Protein AF-A0A9D1CXG8-F1 (afdb_monomer_lite)

Organism: NCBI:txid2840909

Sequence (138 aa):
HRAQEETANWLRKNARDMSFTGLCDDLRHTTALFPYEFSGPDGKYYATWENGLKIIAEGQSILIPESDLSDLWDHIRVQGIVETGEDNTPKAVFYRMLNQLGYLSPVRILSQDGIHAKDGYQSNEGYGRAFELRGEMA

Structure (mmCIF, N/CA/C/O backbone):
data_AF-A0A9D1CXG8-F1
#
_entry.id   AF-A0A9D1CXG8-F1
#
loop_
_atom_site.group_PDB
_atom_site.id
_atom_site.type_symbol
_atom_site.label_atom_id
_atom_site.label_alt_id
_atom_site.label_comp_id
_atom_site.label_asym_id
_atom_site.label_entity_id
_atom_site.label_seq_id
_atom_site.pdbx_PDB_ins_code
_atom_site.Cartn_x
_atom_site.Cartn_y
_atom_site.Cartn_z
_atom_site.occupancy
_atom_site.B_iso_or_equiv
_atom_site.auth_seq_id
_atom_site.auth_comp_id
_atom_site.auth_asym_id
_atom_site.auth_atom_id
_atom_site.pdbx_PDB_model_num
ATOM 1 N N . HIS A 1 1 ? -7.488 -20.677 13.391 1.00 48.34 1 HIS A N 1
ATOM 2 C CA . HIS A 1 1 ? -6.427 -19.662 13.533 1.00 48.34 1 HIS A CA 1
ATOM 3 C C . HIS A 1 1 ? -5.207 -19.936 12.644 1.00 48.34 1 HIS A C 1
ATOM 5 O O . HIS A 1 1 ? -5.065 -19.181 11.699 1.00 48.34 1 HIS A O 1
ATOM 11 N N . ARG A 1 2 ? -4.412 -21.018 12.792 1.00 51.59 2 ARG A N 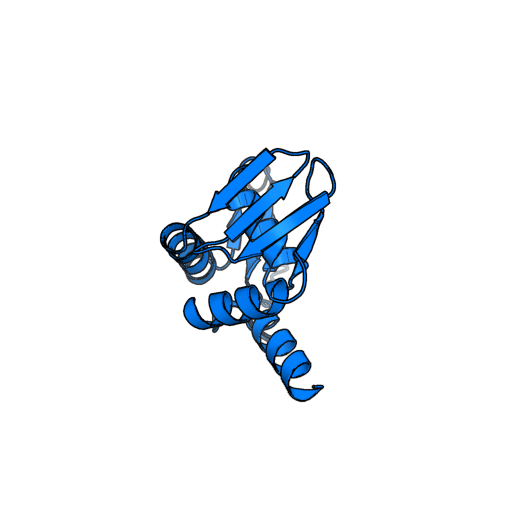1
ATOM 12 C CA . ARG A 1 2 ? -3.224 -21.261 11.918 1.00 51.59 2 ARG A CA 1
ATOM 13 C C . ARG A 1 2 ? -3.489 -21.269 10.403 1.00 51.59 2 ARG A C 1
ATOM 15 O O . ARG A 1 2 ? -2.745 -20.655 9.654 1.00 51.59 2 ARG A O 1
ATOM 22 N N . ALA A 1 3 ? -4.585 -21.886 9.960 1.00 56.53 3 ALA A N 1
ATOM 23 C CA . ALA A 1 3 ? -4.904 -21.972 8.532 1.00 56.53 3 ALA A CA 1
ATOM 24 C C . ALA A 1 3 ? -5.172 -20.602 7.866 1.00 56.53 3 ALA A C 1
ATOM 26 O O . ALA A 1 3 ? -4.927 -20.444 6.674 1.00 56.53 3 ALA A O 1
ATOM 27 N N . GLN A 1 4 ? -5.656 -19.603 8.616 1.00 57.44 4 GLN A N 1
ATOM 28 C CA . GLN A 1 4 ? -5.925 -18.260 8.079 1.00 57.44 4 GLN A CA 1
ATOM 29 C C . GLN A 1 4 ? -4.632 -17.462 7.887 1.00 57.44 4 GLN A C 1
ATOM 31 O O . GLN A 1 4 ? -4.453 -16.847 6.842 1.00 57.44 4 GLN A O 1
ATOM 36 N N . GLU A 1 5 ? -3.700 -17.542 8.840 1.00 63.38 5 GLU A N 1
ATOM 37 C CA . GLU A 1 5 ? -2.378 -16.908 8.733 1.00 63.38 5 GLU A CA 1
ATOM 38 C C . GLU A 1 5 ? -1.538 -17.532 7.612 1.00 63.38 5 GLU A C 1
ATOM 40 O O . GLU A 1 5 ? -0.876 -16.824 6.856 1.00 63.38 5 GLU A O 1
ATOM 45 N N . GLU A 1 6 ? -1.594 -18.858 7.460 1.00 61.88 6 GLU A N 1
ATOM 46 C CA . GLU A 1 6 ? -0.931 -19.567 6.360 1.00 61.88 6 GLU A CA 1
ATOM 47 C C . GLU A 1 6 ? -1.516 -19.170 4.997 1.00 61.88 6 GLU A C 1
ATOM 49 O O . GLU A 1 6 ? -0.759 -18.944 4.052 1.00 61.88 6 GLU A O 1
ATOM 54 N N . THR A 1 7 ? -2.841 -18.997 4.911 1.00 62.00 7 THR A N 1
ATOM 55 C CA . THR A 1 7 ? -3.520 -18.536 3.689 1.00 62.00 7 THR A CA 1
ATOM 56 C C . THR A 1 7 ? -3.152 -17.088 3.358 1.00 62.00 7 THR A C 1
ATOM 58 O O . THR A 1 7 ? -2.776 -16.806 2.223 1.00 62.00 7 THR A O 1
ATOM 61 N N . ALA A 1 8 ? -3.174 -16.179 4.338 1.00 66.69 8 ALA A N 1
ATOM 62 C CA . ALA A 1 8 ? -2.792 -14.779 4.143 1.00 66.69 8 ALA A CA 1
ATOM 63 C C . ALA A 1 8 ? -1.324 -14.647 3.704 1.00 66.69 8 ALA A C 1
ATOM 65 O O . ALA A 1 8 ? -1.008 -13.953 2.738 1.00 66.69 8 ALA A O 1
ATOM 66 N N . ASN A 1 9 ? -0.418 -15.388 4.347 1.00 72.31 9 ASN A N 1
ATOM 67 C CA . ASN A 1 9 ? 0.995 -15.408 3.973 1.00 72.31 9 ASN A CA 1
ATOM 68 C C . ASN A 1 9 ? 1.229 -16.004 2.580 1.00 72.31 9 ASN A C 1
ATOM 70 O O . ASN A 1 9 ? 2.118 -15.548 1.860 1.00 72.31 9 ASN A O 1
ATOM 74 N N . TRP A 1 10 ? 0.452 -17.014 2.186 1.00 70.06 10 TRP A N 1
ATOM 75 C CA . TRP A 1 10 ? 0.510 -17.557 0.832 1.00 70.06 10 TRP A CA 1
ATOM 76 C C . TRP A 1 10 ? 0.001 -16.546 -0.201 1.00 70.06 10 TRP A C 1
ATOM 78 O O . TRP A 1 10 ? 0.663 -16.350 -1.218 1.00 70.06 10 TRP A O 1
ATOM 88 N N . LEU A 1 11 ? -1.105 -15.849 0.075 1.00 71.12 11 LEU A N 1
ATOM 89 C CA . LEU A 1 11 ? -1.646 -14.800 -0.798 1.00 71.12 11 LEU A CA 1
ATOM 90 C C . LEU A 1 11 ? -0.644 -13.663 -1.007 1.00 71.12 11 LEU A C 1
ATOM 92 O O . LEU A 1 11 ? -0.392 -13.263 -2.139 1.00 71.12 11 LEU A O 1
ATOM 96 N N . ARG A 1 12 ? 0.003 -13.208 0.068 1.00 75.56 12 ARG A N 1
ATOM 97 C CA . ARG A 1 12 ? 1.051 -12.176 0.018 1.00 75.56 12 ARG A CA 1
ATOM 98 C C . ARG A 1 12 ? 2.237 -12.597 -0.844 1.00 75.56 12 ARG A C 1
ATOM 100 O O . ARG A 1 12 ? 2.737 -11.819 -1.650 1.00 75.56 12 ARG A O 1
ATOM 107 N N . LYS A 1 13 ? 2.642 -13.865 -0.749 1.00 74.44 13 LYS A N 1
ATOM 108 C CA . LYS A 1 13 ? 3.718 -14.428 -1.577 1.00 74.44 13 LYS A CA 1
ATOM 109 C C . LYS A 1 13 ? 3.333 -14.612 -3.047 1.00 74.44 13 LYS A C 1
ATOM 111 O O . LYS A 1 13 ? 4.238 -14.631 -3.872 1.00 74.44 13 LYS A O 1
ATOM 116 N N . ASN A 1 14 ? 2.045 -14.732 -3.373 1.00 75.50 14 ASN A N 1
ATOM 117 C CA . ASN A 1 14 ? 1.518 -14.899 -4.736 1.00 75.50 14 ASN A CA 1
ATOM 118 C C . ASN A 1 14 ? 0.675 -13.681 -5.160 1.00 75.50 14 ASN A C 1
ATOM 120 O O . ASN A 1 14 ? -0.356 -13.813 -5.820 1.00 75.50 14 ASN A O 1
ATOM 124 N N . ALA A 1 15 ? 1.116 -12.488 -4.757 1.00 76.25 15 ALA A N 1
ATOM 125 C CA . ALA A 1 15 ? 0.432 -11.212 -4.933 1.00 76.25 15 ALA A CA 1
ATOM 126 C C . ALA A 1 15 ? -0.085 -10.983 -6.367 1.00 76.25 15 ALA A C 1
ATOM 128 O O . ALA A 1 15 ? -1.195 -10.490 -6.550 1.00 76.25 15 ALA A O 1
ATOM 129 N N . ARG A 1 16 ? 0.674 -11.395 -7.391 1.00 72.69 16 ARG A N 1
ATOM 130 C CA . ARG A 1 16 ? 0.291 -11.234 -8.806 1.00 72.69 16 ARG A CA 1
ATOM 131 C C . ARG A 1 16 ? -1.021 -11.939 -9.189 1.00 72.69 16 ARG A C 1
ATOM 133 O O . ARG A 1 16 ? -1.777 -11.423 -10.021 1.00 72.69 16 ARG A O 1
ATOM 140 N N . ASP A 1 17 ? -1.318 -13.078 -8.571 1.00 77.00 17 ASP A N 1
ATOM 141 C CA . ASP A 1 17 ? -2.519 -13.875 -8.855 1.00 77.00 17 ASP A CA 1
ATOM 142 C C . ASP A 1 17 ? -3.725 -13.460 -7.995 1.00 77.00 17 ASP A C 1
ATOM 144 O O . ASP A 1 17 ? -4.837 -13.954 -8.184 1.00 77.00 17 ASP A O 1
ATOM 148 N N . MET A 1 18 ? -3.533 -12.516 -7.071 1.00 84.31 18 MET A N 1
ATOM 149 C CA . MET A 1 18 ? -4.576 -12.059 -6.163 1.00 84.31 18 MET A CA 1
ATOM 150 C C . MET A 1 18 ? -5.470 -10.991 -6.813 1.00 84.31 18 MET A C 1
ATOM 152 O O . MET A 1 18 ? -5.001 -10.007 -7.390 1.00 84.31 18 MET A O 1
ATOM 156 N N . SER A 1 19 ? -6.789 -11.171 -6.702 1.00 89.06 19 SER A N 1
ATOM 157 C CA . SER A 1 19 ? -7.770 -10.176 -7.147 1.00 89.06 19 SER A CA 1
ATOM 158 C C . SER A 1 19 ? -7.785 -8.954 -6.228 1.00 89.06 19 SER A C 1
ATOM 160 O O . SER A 1 19 ? -7.399 -9.035 -5.061 1.00 89.06 19 SER A O 1
ATOM 162 N N . PHE A 1 20 ? -8.286 -7.825 -6.733 1.00 90.44 20 PHE A N 1
ATOM 163 C CA . PHE A 1 20 ? -8.486 -6.635 -5.905 1.00 90.44 20 PHE A CA 1
ATOM 164 C C . PHE A 1 20 ? -9.413 -6.912 -4.711 1.00 90.44 20 PHE A C 1
ATOM 166 O O . PHE A 1 20 ? -9.102 -6.536 -3.588 1.00 90.44 20 PHE A O 1
ATOM 173 N N . THR A 1 21 ? -10.492 -7.677 -4.915 1.00 91.25 21 THR A N 1
ATOM 174 C CA . THR A 1 21 ? -11.378 -8.113 -3.822 1.00 91.25 21 THR A CA 1
ATOM 175 C C . THR A 1 21 ? -10.616 -8.875 -2.736 1.00 91.25 21 THR A C 1
ATOM 177 O O . THR A 1 21 ? -10.800 -8.593 -1.556 1.00 91.25 21 THR A O 1
ATOM 180 N N . GLY A 1 22 ? -9.717 -9.788 -3.125 1.00 90.25 22 GLY A N 1
ATOM 181 C CA . GLY A 1 22 ? -8.880 -10.528 -2.179 1.00 90.25 22 GLY A CA 1
ATOM 182 C C . GLY A 1 22 ? -7.930 -9.626 -1.389 1.00 90.25 22 GLY A C 1
ATOM 183 O O . GLY A 1 22 ? -7.761 -9.827 -0.188 1.00 90.25 22 GLY A O 1
ATOM 184 N N . LEU A 1 23 ? -7.366 -8.595 -2.031 1.00 91.12 23 LEU A N 1
ATOM 185 C CA . LEU A 1 23 ? -6.575 -7.575 -1.341 1.00 91.12 23 LEU A CA 1
ATOM 186 C C . LEU A 1 23 ? -7.424 -6.816 -0.314 1.00 91.12 23 LEU A C 1
ATOM 188 O O . LEU A 1 23 ? -7.015 -6.683 0.836 1.00 91.12 23 LEU A O 1
ATOM 192 N N . CYS A 1 24 ? -8.605 -6.333 -0.705 1.00 92.31 24 CYS A N 1
ATOM 193 C CA . CYS A 1 24 ? -9.490 -5.598 0.198 1.00 92.31 24 CYS A CA 1
ATOM 194 C C . CYS A 1 24 ? -9.890 -6.430 1.417 1.00 92.31 24 CYS A C 1
ATOM 196 O O . CYS A 1 24 ? -9.911 -5.905 2.528 1.00 92.31 24 CYS A O 1
ATOM 198 N N . ASP A 1 25 ? -10.188 -7.713 1.229 1.00 91.31 25 ASP A N 1
ATOM 199 C CA . ASP A 1 25 ? -10.558 -8.597 2.331 1.00 91.31 25 ASP A CA 1
ATOM 200 C C . ASP A 1 25 ? -9.393 -8.807 3.311 1.00 91.31 25 ASP A C 1
ATOM 202 O O . ASP A 1 25 ? -9.610 -8.728 4.524 1.00 91.31 25 ASP A O 1
ATOM 206 N N . ASP A 1 26 ? -8.155 -8.970 2.824 1.00 90.44 26 ASP A N 1
ATOM 207 C CA . ASP A 1 26 ? -6.974 -9.047 3.701 1.00 90.44 26 ASP A CA 1
ATOM 208 C C . ASP A 1 26 ? -6.713 -7.725 4.432 1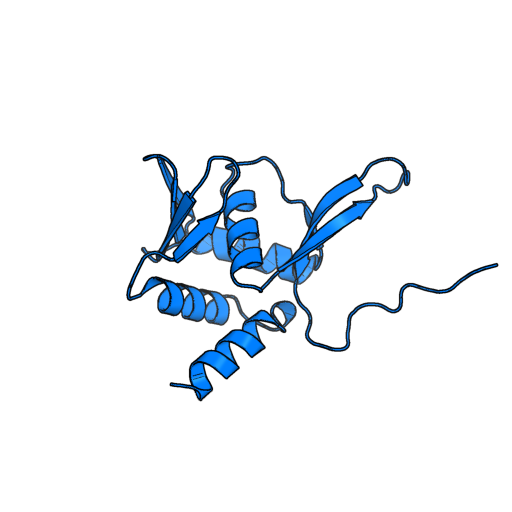.00 90.44 26 ASP A C 1
ATOM 210 O O . ASP A 1 26 ? -6.431 -7.728 5.630 1.00 90.44 26 ASP A O 1
ATOM 214 N N . LEU A 1 27 ? -6.856 -6.580 3.756 1.00 91.94 27 LEU A N 1
ATOM 215 C CA . LEU A 1 27 ? -6.668 -5.262 4.372 1.00 91.94 27 LEU A CA 1
ATOM 216 C C . LEU A 1 27 ? -7.734 -4.963 5.433 1.00 91.94 27 LEU A C 1
ATOM 218 O O . LEU A 1 27 ? -7.409 -4.475 6.520 1.00 91.94 27 LEU A O 1
ATOM 222 N N . ARG A 1 28 ? -9.001 -5.292 5.158 1.00 92.94 28 ARG A N 1
ATOM 223 C CA . ARG A 1 28 ? -10.097 -5.198 6.134 1.00 92.94 28 ARG A CA 1
ATOM 224 C C . ARG A 1 28 ? -9.821 -6.089 7.332 1.00 92.94 28 ARG A C 1
ATOM 226 O O . ARG A 1 28 ? -9.957 -5.633 8.458 1.00 92.94 28 ARG A O 1
ATOM 233 N N . HIS A 1 29 ? -9.394 -7.330 7.102 1.00 90.69 29 HIS A N 1
ATOM 234 C CA . HIS A 1 29 ? -9.068 -8.259 8.179 1.00 90.69 29 HIS A CA 1
ATOM 235 C C . HIS A 1 29 ? -7.879 -7.775 9.019 1.00 90.69 29 HIS A C 1
ATOM 237 O O . HIS A 1 29 ? -7.956 -7.758 10.246 1.00 90.69 29 HIS A O 1
ATOM 243 N N . THR A 1 30 ? -6.811 -7.320 8.360 1.00 89.31 30 THR A N 1
ATOM 244 C CA . THR A 1 30 ? -5.579 -6.837 8.998 1.00 89.31 30 THR A CA 1
ATOM 245 C C . THR A 1 30 ? -5.833 -5.604 9.864 1.00 89.31 30 THR A C 1
ATOM 247 O O . THR A 1 30 ? -5.226 -5.466 10.922 1.00 89.31 30 THR A O 1
ATOM 250 N N . THR A 1 31 ? -6.752 -4.730 9.448 1.00 90.62 31 THR A N 1
ATOM 251 C CA . THR A 1 31 ? -7.070 -3.480 10.159 1.00 90.62 31 THR A CA 1
ATOM 252 C C . THR A 1 31 ? -8.310 -3.568 11.060 1.00 90.62 31 THR A C 1
ATOM 254 O O . THR A 1 31 ? -8.677 -2.580 11.692 1.00 90.62 31 THR A O 1
ATOM 257 N N . ALA A 1 32 ? -8.962 -4.737 11.151 1.00 89.06 32 ALA A N 1
ATOM 258 C CA . ALA A 1 32 ? -10.255 -4.892 11.827 1.00 89.06 32 ALA A CA 1
ATOM 259 C C . ALA A 1 32 ? -10.202 -4.646 13.341 1.00 89.06 32 ALA A C 1
ATOM 261 O O . ALA A 1 32 ? -11.163 -4.143 13.919 1.00 89.06 32 ALA A O 1
ATOM 262 N N . LEU A 1 33 ? -9.109 -5.057 13.993 1.00 87.00 33 LEU A N 1
ATOM 263 C CA . LEU A 1 33 ? -8.963 -4.962 15.450 1.00 87.00 33 LEU A CA 1
ATOM 264 C C . LEU A 1 33 ? -8.169 -3.726 15.870 1.00 87.00 33 LEU A C 1
ATOM 266 O O . LEU A 1 33 ? -8.516 -3.077 16.853 1.00 87.00 33 LEU A O 1
ATOM 270 N N . PHE A 1 34 ? -7.112 -3.408 15.125 1.00 90.38 34 PHE A N 1
ATOM 271 C CA . PHE A 1 34 ? -6.235 -2.274 15.378 1.00 90.38 34 PHE A CA 1
ATOM 272 C C . PHE A 1 34 ? -5.756 -1.686 14.051 1.00 90.38 34 PHE A C 1
ATOM 274 O O . PHE A 1 34 ? -5.634 -2.430 13.074 1.00 90.38 34 PHE A O 1
ATOM 281 N N . PRO A 1 35 ? -5.436 -0.380 14.009 1.00 93.50 35 PRO A N 1
ATOM 282 C CA . PRO A 1 35 ? -4.730 0.193 12.876 1.00 93.50 35 PRO A CA 1
ATOM 283 C C . PRO A 1 35 ? -3.446 -0.586 12.584 1.00 93.50 35 PRO A C 1
ATOM 285 O O . PRO A 1 35 ? -2.690 -0.913 13.502 1.00 93.50 35 PRO A O 1
ATOM 288 N N . TYR A 1 36 ? -3.187 -0.860 11.310 1.00 95.12 36 TYR A N 1
ATOM 289 C CA . TYR A 1 36 ? -1.934 -1.472 10.893 1.00 95.12 36 TYR A CA 1
ATOM 290 C C . TYR A 1 36 ? -0.816 -0.428 10.955 1.00 95.12 36 TYR A C 1
ATOM 292 O O . TYR A 1 36 ? -0.856 0.568 10.232 1.00 95.12 36 TYR A O 1
ATOM 300 N N . GLU A 1 37 ? 0.155 -0.642 11.841 1.00 95.56 37 GLU A N 1
ATOM 301 C CA . GLU A 1 37 ? 1.336 0.212 11.980 1.00 95.56 37 GLU A CA 1
ATOM 302 C C . GLU A 1 37 ? 2.404 -0.188 10.953 1.00 95.56 37 GLU A C 1
ATOM 304 O O . GLU A 1 37 ? 2.759 -1.362 10.844 1.00 95.56 37 GLU A O 1
ATOM 309 N N . PHE A 1 38 ? 2.947 0.792 10.233 1.00 94.62 38 PHE A N 1
ATOM 310 C CA . PHE A 1 38 ? 4.060 0.601 9.305 1.00 94.62 38 PHE A CA 1
ATOM 311 C C . PHE A 1 38 ? 4.975 1.832 9.273 1.00 94.62 38 PHE A C 1
ATOM 313 O O . PHE A 1 38 ? 4.582 2.934 9.658 1.00 94.62 38 PHE A O 1
ATOM 320 N N . SER A 1 39 ? 6.217 1.654 8.826 1.00 92.69 39 SER A N 1
ATOM 321 C CA . SER A 1 39 ? 7.206 2.744 8.770 1.00 92.69 39 SER A CA 1
ATOM 322 C C . SER A 1 39 ? 7.134 3.533 7.458 1.00 92.69 39 SER A C 1
ATOM 324 O O . SER A 1 39 ? 7.107 2.935 6.380 1.00 92.69 39 SER A O 1
ATOM 326 N N . GLY A 1 40 ? 7.178 4.861 7.541 1.00 88.00 40 GLY A N 1
ATOM 327 C CA . GLY A 1 40 ? 7.318 5.807 6.432 1.00 88.00 40 GLY A CA 1
ATOM 328 C C . GLY A 1 40 ? 8.536 6.732 6.596 1.00 88.00 40 GLY A C 1
ATOM 329 O O . GLY A 1 40 ? 9.270 6.600 7.578 1.00 88.00 40 GLY A O 1
ATOM 330 N N . PRO A 1 41 ? 8.779 7.647 5.639 1.00 85.50 41 PRO A N 1
ATOM 331 C CA . PRO A 1 41 ? 9.896 8.599 5.694 1.00 85.50 41 PRO A CA 1
ATOM 332 C C . PRO A 1 41 ? 9.858 9.486 6.945 1.00 85.50 41 PRO A C 1
ATOM 334 O O . PRO A 1 41 ? 10.880 9.675 7.598 1.00 85.50 41 PRO A O 1
ATOM 337 N N . ASP A 1 42 ? 8.660 9.936 7.321 1.00 84.19 42 ASP A N 1
ATOM 338 C CA . ASP A 1 42 ? 8.426 10.837 8.459 1.00 84.19 42 ASP A CA 1
ATOM 339 C C . ASP A 1 42 ? 8.087 10.082 9.759 1.00 84.19 42 ASP A C 1
ATOM 341 O O . ASP A 1 42 ? 7.517 10.632 10.693 1.00 84.19 42 ASP A O 1
ATOM 345 N N . GLY A 1 43 ? 8.392 8.783 9.837 1.00 89.75 43 GLY A N 1
ATOM 346 C CA . GLY A 1 43 ? 8.179 7.981 11.043 1.00 89.75 43 GLY A CA 1
ATOM 347 C C . GLY A 1 43 ? 7.042 6.970 10.925 1.00 89.75 43 GLY A C 1
ATOM 348 O O . GLY A 1 43 ? 6.989 6.197 9.971 1.00 89.75 43 GLY A O 1
ATOM 349 N N . LYS A 1 44 ? 6.181 6.883 11.944 1.00 93.94 44 LYS A N 1
ATOM 350 C CA . LYS A 1 44 ? 5.160 5.826 12.044 1.00 93.94 44 LYS A CA 1
ATOM 351 C C . LYS A 1 44 ? 3.845 6.227 11.395 1.00 93.94 44 LYS A C 1
ATOM 353 O O . LYS A 1 44 ? 3.313 7.302 11.664 1.00 93.94 44 LYS A O 1
ATOM 358 N N . TYR A 1 45 ? 3.326 5.324 10.576 1.00 94.94 45 TYR A N 1
ATOM 359 C CA . TYR A 1 45 ? 2.082 5.472 9.843 1.00 94.94 45 TYR A CA 1
ATOM 360 C C . TYR A 1 45 ? 1.090 4.428 10.356 1.00 94.94 45 TYR A C 1
ATOM 362 O O . TYR A 1 45 ? 1.478 3.311 10.700 1.00 94.94 45 TYR A O 1
ATOM 370 N N . TYR A 1 46 ? -0.191 4.783 10.389 1.00 95.44 46 TYR A N 1
ATOM 371 C CA . TYR A 1 46 ? -1.262 3.910 10.864 1.00 95.44 46 TYR A CA 1
ATOM 372 C C . TYR A 1 46 ? -2.360 3.822 9.814 1.00 95.44 46 TYR A C 1
ATOM 374 O O . TYR A 1 46 ? -2.954 4.841 9.465 1.00 95.44 46 TYR A O 1
ATOM 382 N N . ALA A 1 47 ? -2.635 2.618 9.321 1.00 95.69 47 ALA A N 1
ATOM 383 C CA . ALA A 1 47 ? -3.662 2.372 8.317 1.00 95.69 47 ALA A CA 1
ATOM 384 C C . ALA A 1 47 ? -4.915 1.723 8.913 1.00 95.69 47 ALA A C 1
ATOM 386 O O . ALA A 1 47 ? -4.836 0.765 9.681 1.00 95.69 47 ALA A O 1
ATOM 387 N N . THR A 1 48 ? -6.083 2.210 8.506 1.00 95.62 48 THR A N 1
ATOM 388 C CA . THR A 1 48 ? -7.402 1.666 8.855 1.00 95.62 48 THR A CA 1
ATOM 389 C C . THR A 1 48 ? -8.294 1.614 7.627 1.00 95.62 48 THR A C 1
ATOM 391 O O . THR A 1 48 ? -8.245 2.520 6.792 1.00 95.62 48 THR A O 1
ATOM 394 N N . TRP A 1 49 ? -9.144 0.592 7.528 1.00 94.31 49 TRP A N 1
ATOM 395 C CA . TRP A 1 49 ? -10.155 0.527 6.477 1.00 94.31 49 TRP A CA 1
ATOM 396 C C . TRP A 1 49 ? -11.415 1.329 6.847 1.00 94.31 49 TRP A C 1
ATOM 398 O O . TRP A 1 49 ? -12.091 1.014 7.822 1.00 94.31 49 TRP A O 1
ATOM 408 N N . GLU A 1 50 ? -11.758 2.339 6.046 1.00 90.94 50 GLU A N 1
ATOM 409 C CA . GLU A 1 50 ? -12.940 3.201 6.207 1.00 90.94 50 GLU A CA 1
ATOM 410 C C . GLU A 1 50 ? -13.467 3.617 4.816 1.00 90.94 50 GLU A C 1
ATOM 412 O O . GLU A 1 50 ? -13.173 4.705 4.330 1.00 90.94 50 GLU A O 1
ATOM 417 N N . ASN A 1 51 ? -14.207 2.725 4.135 1.00 87.25 51 ASN A N 1
ATOM 418 C CA . ASN A 1 51 ? -14.657 2.903 2.733 1.00 87.25 51 ASN A CA 1
ATOM 419 C C . ASN A 1 51 ? -13.511 3.240 1.755 1.00 87.25 51 ASN A C 1
ATOM 421 O O . ASN A 1 51 ? -13.648 4.049 0.837 1.00 87.25 51 ASN A O 1
ATOM 425 N N . GLY A 1 52 ? -12.359 2.624 2.001 1.00 92.44 52 GLY A N 1
ATOM 426 C CA . GLY A 1 52 ? -11.072 2.987 1.433 1.00 92.44 52 GLY A CA 1
ATOM 427 C C . GLY A 1 52 ? -9.993 2.843 2.499 1.00 92.44 52 GLY A C 1
ATOM 428 O O . GLY A 1 52 ? -10.269 2.442 3.634 1.00 92.44 52 GLY A O 1
ATOM 42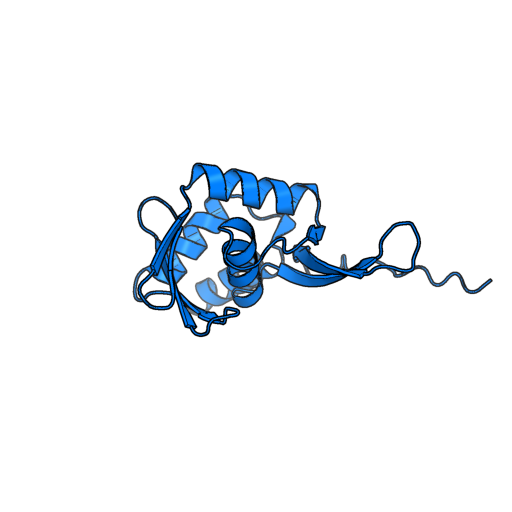9 N N . LEU A 1 53 ? -8.758 3.164 2.144 1.00 95.00 53 LEU A N 1
ATOM 430 C CA . LEU A 1 53 ? -7.634 3.092 3.062 1.00 95.00 53 LEU A CA 1
ATOM 431 C C . LEU A 1 53 ? -7.365 4.478 3.638 1.00 95.00 53 LEU A C 1
ATOM 433 O O . LEU A 1 53 ? -6.919 5.384 2.935 1.00 95.00 53 LEU A O 1
ATOM 437 N N . LYS A 1 54 ? -7.631 4.640 4.930 1.00 95.81 54 LYS A N 1
ATOM 438 C CA . LYS A 1 54 ? -7.278 5.844 5.674 1.00 95.81 54 LYS A CA 1
ATOM 439 C C . LYS A 1 54 ? -5.945 5.630 6.363 1.00 95.81 54 LYS A C 1
ATOM 441 O O . LYS A 1 54 ? -5.785 4.664 7.103 1.00 95.81 54 LYS A O 1
ATOM 446 N N . ILE A 1 55 ? -5.009 6.536 6.130 1.00 94.25 55 ILE A N 1
ATOM 447 C CA . ILE A 1 55 ? -3.651 6.478 6.659 1.00 94.25 55 ILE A CA 1
ATOM 448 C C . ILE A 1 55 ? -3.391 7.742 7.461 1.00 94.25 55 ILE A C 1
ATOM 450 O O . ILE A 1 55 ? -3.641 8.844 6.978 1.00 94.25 55 ILE A O 1
ATOM 454 N N . ILE A 1 56 ? -2.901 7.581 8.685 1.00 93.12 56 ILE A N 1
ATOM 455 C CA . ILE A 1 56 ? -2.570 8.681 9.588 1.00 93.12 56 ILE A CA 1
ATOM 456 C C . ILE A 1 56 ? -1.064 8.674 9.840 1.00 93.12 56 ILE A C 1
ATOM 458 O O . ILE A 1 56 ? -0.515 7.650 10.247 1.00 93.12 56 ILE A O 1
ATOM 462 N N . ALA A 1 57 ? -0.419 9.819 9.633 1.00 88.56 57 ALA A N 1
ATOM 463 C CA . ALA A 1 57 ? 0.995 10.054 9.916 1.00 88.56 57 ALA A CA 1
ATOM 464 C C . ALA A 1 57 ? 1.162 11.466 10.491 1.00 88.56 57 ALA A C 1
ATOM 466 O O . ALA A 1 57 ? 0.596 12.413 9.958 1.00 88.56 57 ALA A O 1
ATOM 467 N N . GLU A 1 58 ? 1.875 11.604 11.612 1.00 85.00 58 GLU A N 1
ATOM 468 C CA . GLU A 1 58 ? 2.155 12.900 12.266 1.00 85.00 58 GLU A CA 1
ATOM 469 C C . GLU A 1 58 ? 0.932 13.836 12.446 1.00 85.00 58 GLU A C 1
ATOM 471 O O . GLU A 1 58 ? 1.033 15.059 12.391 1.00 85.00 58 GLU A O 1
ATOM 476 N N . GLY A 1 59 ? -0.261 13.270 12.664 1.00 81.12 59 GLY A N 1
ATOM 477 C CA . GLY A 1 59 ? -1.510 14.033 12.811 1.00 81.12 59 GLY A CA 1
ATOM 478 C C . GLY A 1 59 ? -2.159 14.479 11.494 1.00 81.12 59 GLY A C 1
ATOM 479 O O . GLY A 1 59 ? -3.257 15.034 11.520 1.00 81.12 59 GLY A O 1
ATOM 480 N N . GLN A 1 60 ? -1.539 14.198 10.349 1.00 86.88 60 GLN A N 1
ATOM 481 C CA . GLN A 1 60 ? -2.144 14.324 9.027 1.00 86.88 60 GLN A CA 1
ATOM 482 C C . GLN A 1 60 ? -2.835 13.018 8.630 1.00 86.88 60 GLN A C 1
ATOM 484 O O . GLN A 1 60 ? -2.380 11.927 8.973 1.00 86.88 60 GLN A O 1
ATOM 489 N N . SER A 1 61 ? -3.947 13.128 7.900 1.00 90.44 61 SER A N 1
ATOM 490 C CA . SER A 1 61 ? -4.683 11.974 7.386 1.00 90.44 61 SER A CA 1
ATOM 491 C C . SER A 1 61 ? -4.788 12.016 5.870 1.00 90.44 61 SER A C 1
ATOM 493 O O . SER A 1 61 ? -5.217 13.025 5.308 1.00 90.44 61 SER A O 1
ATOM 495 N N . ILE A 1 62 ? -4.486 10.893 5.233 1.00 91.50 62 ILE A N 1
ATOM 496 C CA . ILE A 1 62 ? -4.666 10.654 3.804 1.00 91.50 62 ILE A CA 1
ATOM 497 C C . ILE A 1 62 ? -5.759 9.597 3.663 1.00 91.50 62 ILE A C 1
ATOM 499 O O . ILE A 1 62 ? -5.680 8.539 4.284 1.00 91.50 62 ILE A O 1
ATOM 503 N N . LEU A 1 63 ? -6.782 9.876 2.859 1.00 94.25 63 LEU A N 1
ATOM 504 C CA . LEU A 1 63 ? -7.785 8.886 2.474 1.00 94.25 63 LEU A CA 1
ATOM 505 C C . LEU A 1 63 ? -7.538 8.486 1.023 1.00 94.25 63 LEU A C 1
ATOM 507 O O . LEU A 1 63 ? -7.504 9.349 0.150 1.00 94.25 63 LEU A O 1
ATOM 511 N N . ILE A 1 64 ? -7.393 7.187 0.785 1.00 94.75 64 ILE A N 1
ATOM 512 C CA . ILE A 1 64 ? -7.304 6.602 -0.550 1.00 94.75 64 ILE A CA 1
ATOM 513 C C . ILE A 1 64 ? -8.614 5.848 -0.809 1.00 94.75 64 ILE A C 1
ATOM 515 O O . ILE A 1 64 ? -8.847 4.813 -0.174 1.00 94.75 64 ILE A O 1
ATOM 519 N N . PRO A 1 65 ? -9.497 6.365 -1.680 1.00 95.25 65 PRO A N 1
ATOM 520 C CA . PRO A 1 65 ? -10.741 5.695 -2.042 1.00 95.25 65 PRO A CA 1
ATOM 521 C C . PRO A 1 65 ? -10.506 4.299 -2.624 1.00 95.25 65 PRO A C 1
ATOM 523 O O . PRO A 1 65 ? -9.468 4.022 -3.220 1.00 95.25 65 PRO A O 1
ATOM 526 N N . GLU A 1 66 ? -11.504 3.424 -2.506 1.00 94.62 66 GLU A N 1
ATOM 527 C CA . GLU A 1 66 ? -11.430 2.062 -3.053 1.00 94.62 66 GLU A CA 1
ATOM 528 C C . GLU A 1 66 ? -11.207 2.036 -4.579 1.00 94.62 66 GLU A C 1
ATOM 530 O O . GLU A 1 66 ? -10.486 1.168 -5.064 1.00 94.62 66 GLU A O 1
ATOM 535 N N . SER A 1 67 ? -11.743 3.011 -5.327 1.00 94.25 67 SER A N 1
ATOM 536 C CA . SER A 1 67 ? -11.483 3.169 -6.769 1.00 94.25 67 SER A CA 1
ATOM 537 C C . SER A 1 67 ? -9.995 3.339 -7.062 1.00 94.25 67 SER A C 1
ATOM 539 O O . SER A 1 67 ? -9.429 2.621 -7.880 1.00 94.25 67 SER A O 1
ATOM 541 N N . ASP A 1 68 ? -9.350 4.237 -6.326 1.00 95.25 68 ASP A N 1
ATOM 542 C CA . ASP A 1 68 ? -7.953 4.599 -6.539 1.00 95.25 68 ASP A CA 1
ATOM 543 C C . ASP A 1 68 ? -7.045 3.443 -6.107 1.00 95.25 68 ASP A C 1
ATOM 545 O O . ASP A 1 68 ? -6.045 3.146 -6.755 1.00 95.25 68 ASP A O 1
ATOM 549 N N . LEU A 1 69 ? -7.420 2.733 -5.037 1.00 95.44 69 LEU A N 1
ATOM 550 C CA . LEU A 1 69 ? -6.756 1.493 -4.635 1.00 95.44 69 LEU A CA 1
ATOM 551 C C . LEU A 1 69 ? -6.844 0.416 -5.723 1.00 95.44 69 LEU A C 1
ATOM 553 O O . LEU A 1 69 ? -5.857 -0.286 -5.944 1.00 95.44 69 LEU A O 1
ATOM 557 N N . SER A 1 70 ? -7.994 0.290 -6.393 1.00 94.19 70 SER A N 1
ATOM 558 C CA . SER A 1 70 ? -8.178 -0.654 -7.499 1.00 94.19 70 SER A CA 1
ATOM 559 C C . SER A 1 70 ? -7.250 -0.314 -8.658 1.00 94.19 70 SER A C 1
ATOM 561 O O . SER A 1 70 ? -6.524 -1.187 -9.129 1.00 94.19 70 SER A O 1
ATOM 563 N N . ASP A 1 71 ? -7.205 0.956 -9.061 1.00 95.31 71 ASP A N 1
ATOM 564 C CA . ASP A 1 71 ? -6.351 1.420 -10.157 1.00 95.31 71 ASP A CA 1
ATOM 565 C C . ASP A 1 71 ? -4.861 1.214 -9.843 1.00 95.31 71 ASP A C 1
ATOM 567 O O . ASP A 1 71 ? -4.092 0.735 -10.682 1.00 95.31 71 ASP A O 1
ATOM 571 N N . LEU A 1 72 ? -4.443 1.526 -8.611 1.00 94.88 72 LEU A N 1
ATOM 572 C CA . LEU A 1 72 ? -3.074 1.304 -8.141 1.00 94.88 72 LEU A CA 1
ATOM 573 C C . LEU A 1 72 ? -2.710 -0.183 -8.121 1.00 94.88 72 LEU A C 1
ATOM 575 O O . LEU A 1 72 ? -1.601 -0.560 -8.512 1.00 94.88 72 LEU A O 1
ATOM 579 N N . TRP A 1 73 ? -3.630 -1.034 -7.670 1.00 94.38 73 TRP A N 1
ATOM 580 C CA . TRP A 1 73 ? -3.413 -2.473 -7.614 1.00 94.38 73 TRP A CA 1
ATOM 581 C C . TRP A 1 73 ? -3.339 -3.106 -9.004 1.00 94.38 73 TRP A C 1
ATOM 583 O O . TRP A 1 73 ? -2.421 -3.882 -9.282 1.00 94.38 73 TRP A O 1
ATOM 593 N N . ASP A 1 74 ? -4.247 -2.738 -9.904 1.00 92.19 74 ASP A N 1
ATOM 594 C CA . ASP A 1 74 ? -4.224 -3.214 -11.284 1.00 92.19 74 ASP A CA 1
ATOM 595 C C . ASP A 1 74 ? -2.960 -2.744 -12.008 1.00 92.19 74 ASP A C 1
ATOM 597 O O . ASP A 1 74 ? -2.326 -3.529 -12.718 1.00 92.19 74 ASP A O 1
ATOM 601 N N . HIS A 1 75 ? -2.514 -1.510 -11.758 1.00 92.50 75 HIS A N 1
ATOM 602 C CA . HIS A 1 75 ? -1.244 -1.020 -12.282 1.00 92.50 75 HIS A CA 1
ATOM 603 C C . HIS A 1 75 ? -0.056 -1.887 -11.832 1.00 92.50 75 HIS A C 1
ATOM 605 O O . HIS A 1 75 ? 0.742 -2.301 -12.677 1.00 92.50 75 HIS A O 1
ATOM 611 N N . ILE A 1 76 ? 0.035 -2.226 -10.538 1.00 91.62 76 ILE A N 1
ATOM 612 C CA . ILE A 1 76 ? 1.059 -3.149 -10.018 1.00 91.62 76 ILE A CA 1
ATOM 613 C C . ILE A 1 76 ? 0.9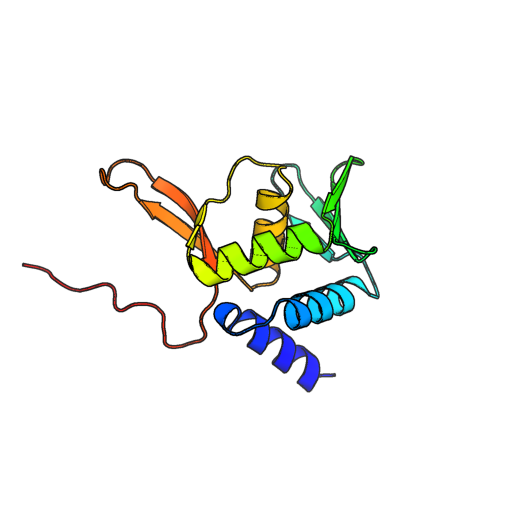99 -4.491 -10.753 1.00 91.62 76 ILE A C 1
ATOM 615 O O . ILE A 1 76 ? 2.029 -4.992 -11.201 1.00 91.62 76 ILE A O 1
ATOM 619 N N . ARG A 1 77 ? -0.192 -5.083 -10.891 1.00 88.12 77 ARG A N 1
ATOM 620 C CA . ARG A 1 77 ? -0.354 -6.424 -11.476 1.00 88.12 77 ARG A CA 1
ATOM 621 C C . ARG A 1 77 ? -0.032 -6.481 -12.965 1.00 88.12 77 ARG A C 1
ATOM 623 O O . ARG A 1 77 ? 0.482 -7.497 -13.433 1.00 88.12 77 ARG A O 1
ATOM 630 N N . VAL A 1 78 ? -0.339 -5.416 -13.705 1.00 87.31 78 VAL A N 1
ATOM 631 C CA . VAL A 1 78 ? -0.052 -5.324 -15.142 1.00 87.31 78 VAL A CA 1
ATOM 632 C C . VAL A 1 78 ? 1.437 -5.096 -15.387 1.00 87.31 78 VAL A C 1
ATOM 634 O O . VAL A 1 78 ? 2.015 -5.764 -16.242 1.00 87.31 78 VAL A O 1
ATOM 637 N N . GLN A 1 79 ? 2.064 -4.178 -14.647 1.00 88.12 79 GLN A N 1
ATOM 638 C CA . GLN A 1 79 ? 3.471 -3.832 -14.866 1.00 88.12 79 GLN A CA 1
ATOM 639 C C . GLN A 1 79 ? 4.437 -4.838 -14.229 1.00 88.12 79 GLN A C 1
ATOM 641 O O . GLN A 1 79 ? 5.538 -5.044 -14.735 1.00 88.12 79 GLN A O 1
ATOM 646 N N . GLY A 1 80 ? 4.061 -5.451 -13.105 1.00 84.56 80 GLY A N 1
ATOM 647 C CA . GLY A 1 80 ? 4.907 -6.342 -12.303 1.00 84.56 80 GLY A CA 1
ATOM 648 C C . GLY A 1 80 ? 6.019 -5.618 -11.534 1.00 84.56 80 GLY A C 1
ATOM 649 O O . GLY A 1 80 ? 6.364 -6.038 -10.432 1.00 84.56 80 GLY A O 1
ATOM 650 N N . ILE A 1 81 ? 6.546 -4.514 -12.073 1.00 86.94 81 ILE A N 1
ATOM 651 C CA . ILE A 1 81 ? 7.540 -3.629 -11.457 1.00 86.94 81 ILE A CA 1
ATOM 652 C C . ILE A 1 81 ? 7.046 -2.181 -11.559 1.00 86.94 81 ILE A C 1
ATOM 654 O O . ILE A 1 81 ? 6.663 -1.730 -12.636 1.00 86.94 81 ILE A O 1
ATOM 658 N N . VAL A 1 82 ? 7.065 -1.443 -10.448 1.00 90.75 82 VAL A N 1
ATOM 659 C CA . VAL A 1 82 ? 6.557 -0.065 -10.352 1.00 90.75 82 VAL A CA 1
ATOM 660 C C . VAL A 1 82 ? 7.544 0.853 -9.631 1.00 90.75 82 VAL A C 1
ATOM 662 O O . VAL A 1 82 ? 8.194 0.450 -8.669 1.00 90.75 82 VAL A O 1
ATOM 665 N N . GLU A 1 83 ? 7.649 2.111 -10.063 1.00 91.00 83 GLU A N 1
ATOM 666 C CA . GLU A 1 83 ? 8.450 3.130 -9.367 1.00 91.00 83 GLU A CA 1
ATOM 667 C C . GLU A 1 83 ? 7.745 3.608 -8.083 1.00 91.00 83 GLU A C 1
ATOM 669 O O . GLU A 1 83 ? 6.525 3.817 -8.084 1.00 91.00 83 GLU A O 1
ATOM 674 N N . THR A 1 84 ? 8.512 3.867 -7.014 1.00 86.75 84 THR A N 1
ATOM 675 C CA . THR A 1 84 ? 7.981 4.371 -5.727 1.00 86.75 84 THR A CA 1
ATOM 676 C C . THR A 1 84 ? 7.202 5.681 -5.906 1.00 86.75 84 THR A C 1
ATOM 678 O O . THR A 1 84 ? 6.107 5.833 -5.368 1.00 86.75 84 THR A O 1
ATOM 681 N N . GLY A 1 85 ? 7.706 6.585 -6.754 1.00 81.62 85 GLY A N 1
ATOM 682 C CA . GLY A 1 85 ? 7.173 7.941 -6.919 1.00 81.62 85 GLY A CA 1
ATOM 683 C C . GLY A 1 85 ? 7.667 8.905 -5.839 1.00 81.62 85 GLY A C 1
ATOM 684 O O . GLY A 1 85 ? 8.612 8.598 -5.118 1.00 81.62 85 GLY A O 1
ATOM 685 N N . GLU A 1 86 ? 7.036 10.075 -5.761 1.00 83.19 86 GLU A N 1
ATOM 686 C CA . GLU A 1 86 ? 7.326 11.085 -4.739 1.00 83.19 86 GLU A CA 1
ATOM 687 C C . GLU A 1 86 ? 6.837 10.623 -3.362 1.00 83.19 86 GLU A C 1
ATOM 689 O O . GLU A 1 86 ? 5.733 10.076 -3.233 1.00 83.19 86 GLU A O 1
ATOM 694 N N . ASP A 1 87 ? 7.657 10.861 -2.336 1.00 79.94 87 ASP A N 1
ATOM 695 C CA . ASP A 1 87 ? 7.307 10.548 -0.954 1.00 79.94 87 ASP A CA 1
ATOM 696 C C . ASP A 1 87 ? 6.011 11.257 -0.537 1.00 79.94 87 ASP A C 1
ATOM 698 O O . ASP A 1 87 ? 5.653 12.321 -1.040 1.00 79.94 87 ASP A O 1
ATOM 702 N N . ASN A 1 88 ? 5.276 10.623 0.376 1.00 78.50 88 ASN A N 1
ATOM 703 C CA . ASN A 1 88 ? 4.021 11.119 0.955 1.00 78.50 88 ASN A CA 1
ATOM 704 C C . ASN A 1 88 ? 2.850 11.283 -0.026 1.00 78.50 88 ASN A C 1
ATOM 706 O O . ASN A 1 88 ? 1.752 11.669 0.377 1.00 78.50 88 ASN A O 1
ATOM 710 N N . THR A 1 89 ? 3.021 10.899 -1.294 1.00 89.25 89 THR A N 1
ATOM 711 C CA . THR A 1 89 ? 1.891 10.727 -2.212 1.00 89.25 89 THR A CA 1
ATOM 712 C C . THR A 1 89 ? 1.074 9.479 -1.848 1.00 89.25 89 THR A C 1
ATOM 714 O O . THR A 1 89 ? 1.654 8.474 -1.420 1.00 89.25 89 THR A O 1
ATOM 717 N N . PRO A 1 90 ? -0.258 9.468 -2.073 1.00 90.62 90 PRO A N 1
ATOM 718 C CA . PRO A 1 90 ? -1.104 8.296 -1.823 1.00 90.62 90 PRO A CA 1
ATOM 719 C C . PRO A 1 90 ? -0.541 6.998 -2.416 1.00 90.62 90 PRO A C 1
ATOM 721 O O . PRO A 1 90 ? -0.492 5.971 -1.741 1.00 90.62 90 PRO A O 1
ATOM 724 N N . LYS A 1 91 ? -0.022 7.070 -3.650 1.00 93.31 91 LYS A N 1
ATOM 725 C CA . LYS A 1 91 ? 0.643 5.956 -4.335 1.00 93.31 91 LYS A CA 1
ATOM 726 C C . LYS A 1 91 ? 1.845 5.429 -3.550 1.00 93.31 91 LYS A C 1
ATOM 728 O O . LYS A 1 91 ? 1.909 4.236 -3.260 1.00 93.31 91 LYS A O 1
ATOM 733 N N . ALA A 1 92 ? 2.798 6.303 -3.220 1.00 92.62 92 ALA A N 1
ATOM 734 C CA . ALA A 1 92 ? 4.041 5.902 -2.565 1.00 92.62 92 ALA A CA 1
ATOM 735 C C . ALA A 1 92 ? 3.778 5.298 -1.180 1.00 92.62 92 ALA A C 1
ATOM 737 O O . ALA A 1 92 ? 4.370 4.279 -0.815 1.00 92.62 92 ALA A O 1
ATOM 738 N N . VAL A 1 93 ? 2.849 5.893 -0.428 1.00 93.00 93 VAL A N 1
ATOM 739 C CA . VAL A 1 93 ? 2.453 5.402 0.895 1.00 93.00 93 VAL A CA 1
ATOM 740 C C . VAL A 1 93 ? 1.767 4.038 0.788 1.00 93.00 93 VAL A C 1
ATOM 742 O O . VAL A 1 93 ? 2.108 3.123 1.540 1.00 93.00 93 VAL A O 1
ATOM 745 N N . PHE A 1 94 ? 0.863 3.861 -0.180 1.00 94.75 94 PHE A N 1
ATOM 746 C CA . PHE A 1 94 ? 0.196 2.582 -0.412 1.00 94.75 94 PHE A CA 1
ATOM 747 C C . PHE A 1 94 ? 1.186 1.470 -0.785 1.00 94.75 94 PHE A C 1
ATOM 749 O O . PHE A 1 94 ? 1.173 0.403 -0.171 1.00 94.75 94 PHE A O 1
ATOM 756 N N . TYR A 1 95 ? 2.105 1.723 -1.722 1.00 95.00 95 TYR A N 1
ATOM 757 C CA . TYR A 1 95 ? 3.119 0.738 -2.123 1.00 95.00 95 TYR A CA 1
ATOM 758 C C . TYR A 1 95 ? 4.031 0.348 -0.958 1.00 95.00 95 TYR A C 1
ATOM 760 O O . TYR A 1 95 ? 4.341 -0.829 -0.766 1.00 95.00 95 TYR A O 1
ATOM 768 N N . ARG A 1 96 ? 4.415 1.319 -0.125 1.00 94.25 96 ARG A N 1
ATOM 769 C CA . ARG A 1 96 ? 5.227 1.071 1.070 1.00 94.25 96 ARG A CA 1
ATOM 770 C C . ARG A 1 96 ? 4.509 0.176 2.080 1.00 94.25 96 ARG A C 1
ATOM 772 O O . ARG A 1 96 ? 5.137 -0.724 2.640 1.00 94.25 96 ARG A O 1
ATOM 779 N N . MET A 1 97 ? 3.209 0.390 2.284 1.00 94.94 97 MET A N 1
ATOM 780 C CA . MET A 1 97 ? 2.389 -0.474 3.133 1.00 94.94 97 MET A CA 1
ATOM 781 C C . MET A 1 97 ? 2.329 -1.899 2.571 1.00 94.94 97 MET A C 1
ATOM 783 O O . MET A 1 97 ? 2.578 -2.855 3.301 1.00 94.94 97 MET A O 1
ATOM 787 N N . LEU A 1 98 ? 2.070 -2.053 1.267 1.00 94.31 98 LEU A N 1
ATOM 788 C CA . LEU A 1 98 ? 2.023 -3.364 0.610 1.00 94.31 98 LEU A CA 1
ATOM 789 C C . LEU A 1 98 ? 3.357 -4.118 0.701 1.00 94.31 98 LEU A C 1
ATOM 791 O O . LEU A 1 98 ? 3.361 -5.332 0.902 1.00 94.31 98 LEU A O 1
ATOM 795 N N . ASN A 1 99 ? 4.485 -3.414 0.601 1.00 94.00 99 ASN A N 1
ATOM 796 C CA . ASN A 1 99 ? 5.809 -3.989 0.829 1.00 94.00 99 ASN A CA 1
ATOM 797 C C . ASN A 1 99 ? 5.960 -4.535 2.262 1.00 94.00 99 ASN A C 1
ATOM 799 O O . ASN A 1 99 ? 6.369 -5.678 2.441 1.00 94.00 99 ASN A O 1
ATOM 803 N N . GLN A 1 100 ? 5.569 -3.774 3.290 1.00 92.94 100 GLN A N 1
ATOM 804 C CA . GLN A 1 100 ? 5.662 -4.236 4.687 1.00 92.94 100 GLN A CA 1
ATOM 805 C C . GLN A 1 100 ? 4.664 -5.348 5.031 1.00 92.94 100 GLN A C 1
ATOM 807 O O . GLN A 1 100 ? 4.969 -6.213 5.852 1.00 92.94 100 GLN A O 1
ATOM 812 N N . LEU A 1 101 ? 3.516 -5.386 4.352 1.00 90.88 101 LEU A N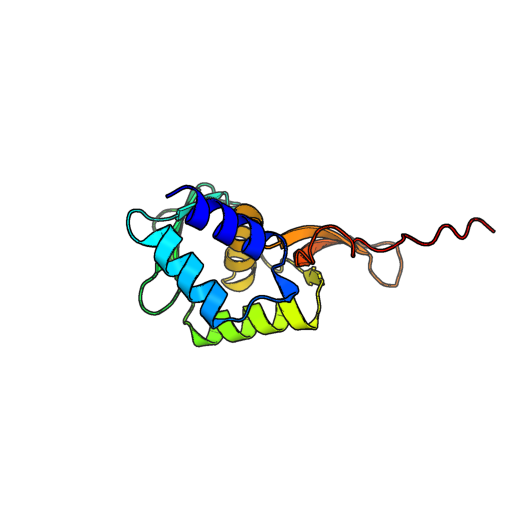 1
ATOM 813 C CA . LEU A 1 101 ? 2.589 -6.518 4.399 1.00 90.88 101 LEU A CA 1
ATOM 814 C C . LEU A 1 101 ? 3.119 -7.749 3.646 1.00 90.88 101 LEU A C 1
ATOM 816 O O . LEU A 1 101 ? 2.593 -8.842 3.829 1.00 90.88 101 LEU A O 1
ATOM 820 N N . GLY A 1 102 ? 4.164 -7.601 2.828 1.00 89.56 102 GLY A N 1
ATOM 821 C CA . GLY A 1 102 ? 4.804 -8.694 2.100 1.00 89.56 102 GLY A CA 1
ATOM 822 C C . GLY A 1 102 ? 4.169 -9.022 0.748 1.00 89.56 102 GLY A C 1
ATOM 823 O O . GLY A 1 102 ? 4.362 -10.131 0.256 1.00 89.56 102 GLY A O 1
ATOM 824 N N . TYR A 1 103 ? 3.422 -8.096 0.145 1.00 90.44 103 TYR A N 1
ATOM 825 C CA . TYR A 1 103 ? 2.909 -8.222 -1.228 1.00 90.44 103 TYR A CA 1
ATOM 826 C C . TYR A 1 103 ? 3.936 -7.826 -2.287 1.00 90.44 103 TYR A C 1
ATOM 828 O O . TYR A 1 103 ? 3.916 -8.342 -3.406 1.00 90.44 103 TYR A O 1
ATOM 836 N N . LEU A 1 104 ? 4.809 -6.886 -1.934 1.00 92.12 104 LEU A N 1
ATOM 837 C CA . LEU A 1 104 ? 5.830 -6.343 -2.814 1.00 92.12 104 LEU A CA 1
ATOM 838 C C . LEU A 1 104 ? 7.221 -6.617 -2.245 1.00 92.12 104 LEU A C 1
ATOM 840 O O . LEU A 1 104 ? 7.372 -6.805 -1.040 1.00 92.12 104 LEU A O 1
ATOM 844 N N . SER A 1 105 ? 8.222 -6.594 -3.119 1.00 89.81 105 SER A N 1
ATOM 845 C CA . SER A 1 105 ? 9.641 -6.618 -2.766 1.00 89.81 105 SER A CA 1
ATOM 846 C C . SER A 1 105 ? 10.334 -5.363 -3.309 1.00 89.81 105 SER A C 1
ATOM 848 O O . SER A 1 105 ? 10.047 -4.968 -4.442 1.00 89.81 105 SER A O 1
ATOM 850 N N . PRO A 1 106 ? 11.236 -4.715 -2.550 1.00 90.62 106 PRO A N 1
ATOM 851 C CA . PRO A 1 106 ? 11.952 -3.534 -3.022 1.00 90.62 106 PRO A CA 1
ATOM 852 C C . PRO A 1 106 ? 12.948 -3.909 -4.125 1.00 90.62 106 PRO A C 1
ATOM 854 O O . PRO A 1 106 ? 13.646 -4.919 -4.025 1.00 90.62 106 PRO A O 1
ATOM 857 N N . VAL A 1 107 ? 13.043 -3.079 -5.162 1.00 90.31 107 VAL A N 1
ATOM 858 C CA . VAL A 1 107 ? 13.956 -3.269 -6.299 1.00 90.31 107 VAL A CA 1
ATOM 859 C C . VAL A 1 107 ? 14.571 -1.943 -6.741 1.00 90.31 107 VAL A C 1
ATOM 861 O O . VAL A 1 107 ? 14.025 -0.871 -6.483 1.00 90.31 107 VAL A O 1
ATOM 864 N N . ARG A 1 108 ? 15.699 -2.020 -7.458 1.00 87.56 108 ARG A N 1
ATOM 865 C CA . ARG A 1 108 ? 16.249 -0.889 -8.214 1.00 87.56 108 ARG A CA 1
ATOM 866 C C . ARG A 1 108 ? 15.968 -1.065 -9.697 1.00 87.56 108 ARG A C 1
ATOM 868 O O . ARG A 1 108 ? 16.363 -2.064 -10.290 1.00 87.56 108 ARG A O 1
ATOM 875 N N . ILE A 1 109 ? 15.308 -0.078 -10.284 1.00 86.12 109 ILE A N 1
ATOM 876 C CA . ILE A 1 109 ? 14.936 -0.037 -11.694 1.00 86.12 109 ILE A CA 1
ATOM 877 C C . ILE A 1 109 ? 16.007 0.769 -12.422 1.00 86.12 109 ILE A C 1
ATOM 879 O O . ILE A 1 109 ? 16.138 1.972 -12.197 1.00 86.12 109 ILE A O 1
ATOM 883 N N . LEU A 1 110 ? 16.790 0.099 -13.266 1.00 84.62 110 LEU A N 1
ATOM 884 C CA . LEU A 1 110 ? 17.779 0.752 -14.121 1.00 84.62 110 LEU A CA 1
ATOM 885 C C . LEU A 1 110 ? 17.081 1.418 -15.308 1.00 84.62 110 LEU A C 1
ATOM 887 O O . LEU A 1 110 ? 16.227 0.811 -15.959 1.00 84.62 110 LEU A O 1
ATOM 891 N N . SER A 1 111 ? 17.451 2.660 -15.603 1.00 79.06 111 SER A N 1
ATOM 892 C CA . SER A 1 111 ? 17.045 3.334 -16.833 1.00 79.06 111 SER A CA 1
ATOM 893 C C . SER A 1 111 ? 17.672 2.670 -18.056 1.00 79.06 111 SER A C 1
ATOM 895 O O . SER A 1 111 ? 18.675 1.964 -17.974 1.00 79.06 111 SER A O 1
ATOM 897 N N . GLN A 1 112 ? 17.092 2.941 -19.226 1.00 76.81 112 GLN A N 1
ATOM 898 C CA . GLN A 1 112 ? 17.576 2.403 -20.502 1.00 76.81 112 GLN A CA 1
ATOM 899 C C . GLN A 1 112 ? 19.014 2.829 -20.839 1.00 76.81 112 GLN A C 1
ATOM 901 O O . GLN A 1 112 ? 19.687 2.138 -21.595 1.00 76.81 112 GLN A O 1
ATOM 906 N N . ASP A 1 113 ? 19.489 3.943 -20.276 1.00 80.31 113 ASP A N 1
ATOM 907 C CA . ASP A 1 113 ? 20.875 4.398 -20.420 1.00 80.31 113 ASP A CA 1
ATOM 908 C C . ASP A 1 113 ? 21.872 3.619 -19.534 1.00 80.31 113 ASP A C 1
ATOM 910 O O . ASP A 1 113 ? 23.078 3.775 -19.704 1.00 80.31 113 ASP A O 1
ATOM 914 N N . GLY A 1 114 ? 21.390 2.785 -18.603 1.00 75.44 114 GLY A N 1
ATOM 915 C CA . GLY A 1 114 ? 22.202 2.001 -17.668 1.00 75.44 114 GLY A CA 1
ATOM 916 C C . GLY A 1 114 ? 22.933 2.817 -16.596 1.00 75.44 114 GLY A C 1
ATOM 917 O O . GLY A 1 114 ? 23.699 2.245 -15.823 1.00 75.44 114 GLY A O 1
ATOM 918 N N . ILE A 1 115 ? 22.721 4.134 -16.539 1.00 76.44 115 ILE A N 1
ATOM 919 C CA . ILE A 1 115 ? 23.457 5.055 -15.661 1.00 76.44 115 ILE A CA 1
ATOM 920 C C . ILE A 1 115 ? 22.610 5.443 -14.452 1.00 76.44 115 ILE A C 1
ATOM 922 O O . ILE A 1 115 ? 23.127 5.545 -13.338 1.00 76.44 115 ILE A O 1
ATOM 926 N N . HIS A 1 116 ? 21.309 5.642 -14.652 1.00 80.62 116 HIS A N 1
ATOM 927 C CA . HIS A 1 116 ? 20.407 6.040 -13.582 1.00 80.62 116 HIS A CA 1
ATOM 928 C C . HIS A 1 116 ? 19.659 4.828 -13.022 1.00 80.62 116 HIS A C 1
ATOM 930 O O . HIS A 1 116 ? 19.259 3.906 -13.730 1.00 80.62 116 HIS A O 1
ATOM 936 N N . ALA A 1 117 ? 19.465 4.826 -11.709 1.00 83.38 117 ALA A N 1
ATOM 937 C CA . ALA A 1 117 ? 18.639 3.842 -11.033 1.00 83.38 117 ALA A CA 1
ATOM 938 C C . ALA A 1 117 ? 17.606 4.575 -10.188 1.00 83.38 117 ALA A C 1
ATOM 940 O O . ALA A 1 117 ? 17.934 5.550 -9.511 1.00 83.38 117 ALA A O 1
ATOM 941 N N . LYS A 1 118 ? 16.369 4.091 -10.220 1.00 86.62 118 LYS A N 1
ATOM 942 C CA . LYS A 1 118 ? 15.297 4.552 -9.342 1.00 86.62 118 LYS A CA 1
ATOM 943 C C . LYS A 1 118 ? 14.859 3.433 -8.417 1.00 86.62 118 LYS A C 1
ATOM 945 O O . LYS A 1 118 ? 14.877 2.263 -8.799 1.00 86.62 118 LYS A O 1
ATOM 950 N N . ASP A 1 119 ? 14.421 3.802 -7.224 1.00 89.31 119 ASP A N 1
ATOM 951 C CA . ASP A 1 119 ? 13.832 2.850 -6.295 1.00 89.31 119 ASP A CA 1
ATOM 952 C C . ASP A 1 119 ? 12.387 2.531 -6.691 1.00 89.31 119 ASP A C 1
ATOM 954 O O . ASP A 1 119 ? 11.593 3.402 -7.072 1.00 89.31 119 ASP A O 1
ATOM 958 N N . GLY A 1 120 ? 12.027 1.263 -6.562 1.00 90.88 120 GLY A N 1
ATOM 959 C CA . GLY A 1 120 ? 10.700 0.775 -6.885 1.00 90.88 120 GLY A CA 1
ATOM 960 C C . GLY A 1 120 ? 10.369 -0.519 -6.165 1.00 90.88 120 GLY A C 1
ATOM 961 O O . GLY A 1 120 ? 11.072 -0.959 -5.253 1.00 90.88 120 GLY A O 1
ATOM 962 N N . TYR A 1 121 ? 9.284 -1.132 -6.608 1.00 92.38 121 TYR A 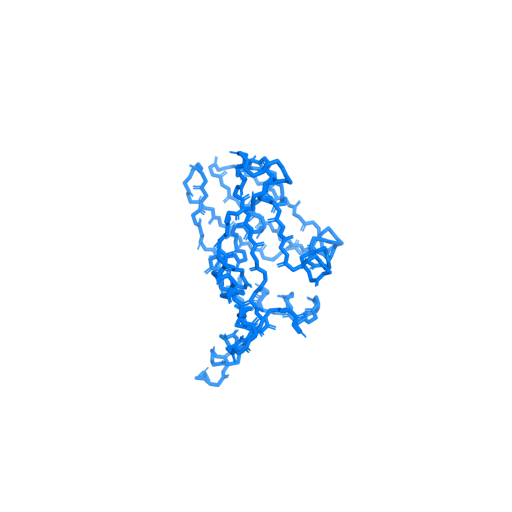N 1
ATOM 963 C CA . TYR A 1 121 ? 8.750 -2.356 -6.044 1.00 92.38 121 TYR A CA 1
ATOM 964 C C . TYR A 1 121 ? 8.395 -3.347 -7.143 1.00 92.38 121 TYR A C 1
ATOM 966 O O . TYR A 1 121 ? 7.894 -2.962 -8.196 1.00 92.38 121 TYR A O 1
ATOM 974 N N . GLN A 1 122 ? 8.619 -4.627 -6.872 1.00 90.00 122 GLN A N 1
ATOM 975 C CA . GLN A 1 122 ? 8.166 -5.738 -7.697 1.00 90.00 122 GLN A CA 1
ATOM 976 C C . GLN A 1 122 ? 7.058 -6.503 -6.969 1.00 90.00 122 GLN A C 1
ATOM 978 O O . GLN A 1 122 ? 7.169 -6.749 -5.768 1.00 90.00 122 GLN A O 1
ATOM 983 N N . SER A 1 123 ? 6.000 -6.896 -7.680 1.00 87.94 123 SER A N 1
ATOM 984 C CA . SER A 1 123 ? 4.961 -7.769 -7.124 1.00 87.94 123 SER A CA 1
ATOM 985 C C . SER A 1 123 ? 5.504 -9.168 -6.851 1.00 87.94 123 SER A C 1
ATOM 987 O O . SER A 1 123 ? 6.164 -9.745 -7.714 1.00 87.94 123 SER A O 1
ATOM 989 N N . ASN A 1 124 ? 5.180 -9.753 -5.699 1.00 83.69 124 ASN A N 1
ATOM 990 C CA . ASN A 1 124 ? 5.580 -11.124 -5.395 1.00 83.69 124 ASN A CA 1
ATOM 991 C C . ASN A 1 124 ? 4.805 -12.129 -6.279 1.00 83.69 124 ASN A C 1
ATOM 993 O O . ASN A 1 124 ? 3.575 -12.101 -6.341 1.00 83.69 124 ASN A O 1
ATOM 997 N N . GLU A 1 125 ? 5.519 -13.021 -6.974 1.00 69.44 125 GLU A N 1
ATOM 998 C CA . GLU A 1 125 ? 4.951 -13.944 -7.984 1.00 69.44 125 GLU A CA 1
ATOM 999 C C . GLU A 1 125 ? 4.977 -15.430 -7.578 1.00 69.44 125 GLU A C 1
ATOM 1001 O O . GLU A 1 125 ? 4.933 -16.318 -8.430 1.00 69.44 125 GLU A O 1
ATOM 1006 N N . GLY A 1 126 ? 5.080 -15.725 -6.284 1.00 53.03 126 GLY A N 1
ATOM 1007 C CA . GLY A 1 126 ? 5.247 -17.088 -5.786 1.00 53.03 126 GLY A CA 1
ATOM 1008 C C . GLY A 1 126 ? 6.686 -17.603 -5.915 1.00 53.03 126 GLY A C 1
ATOM 1009 O O . GLY A 1 126 ? 7.482 -17.159 -6.745 1.00 53.03 126 GLY A O 1
ATOM 1010 N N . TYR A 1 127 ? 7.050 -18.557 -5.053 1.00 39.09 127 TYR A N 1
ATOM 1011 C CA . TYR A 1 127 ? 8.345 -19.244 -5.111 1.00 39.09 127 TYR A CA 1
ATOM 1012 C C . TYR A 1 127 ? 8.448 -20.025 -6.434 1.00 39.09 127 TYR A C 1
ATOM 1014 O O . TYR A 1 127 ? 7.836 -21.081 -6.569 1.00 39.09 127 TYR A O 1
ATOM 1022 N N . GLY A 1 128 ? 9.214 -19.512 -7.403 1.00 43.19 128 GLY A N 1
ATOM 1023 C CA . GLY A 1 128 ? 9.541 -20.239 -8.640 1.00 43.19 128 GLY A CA 1
ATOM 1024 C C . GLY A 1 128 ? 9.511 -19.439 -9.944 1.00 43.19 128 GLY A C 1
ATOM 1025 O O . GLY A 1 128 ? 9.849 -19.999 -10.980 1.00 43.19 128 GLY A O 1
ATOM 1026 N N . ARG A 1 129 ? 9.136 -18.153 -9.922 1.00 45.81 129 ARG A N 1
ATOM 1027 C CA . ARG A 1 129 ? 9.179 -17.271 -11.111 1.00 45.81 129 ARG A CA 1
ATOM 1028 C C . ARG A 1 129 ? 10.146 -16.098 -10.984 1.00 45.81 129 ARG A C 1
ATOM 1030 O O . ARG A 1 129 ? 10.161 -15.220 -11.840 1.00 45.81 129 ARG A O 1
ATOM 1037 N N . ALA A 1 130 ? 10.975 -16.100 -9.937 1.00 41.47 130 ALA A N 1
ATOM 1038 C CA . ALA A 1 130 ? 12.135 -15.225 -9.863 1.00 41.47 130 ALA A CA 1
ATOM 1039 C C . ALA A 1 130 ? 13.008 -15.530 -11.083 1.00 41.47 130 ALA A C 1
ATOM 1041 O O . ALA A 1 130 ? 13.605 -16.600 -11.177 1.00 41.47 130 ALA A O 1
ATOM 1042 N N . PHE A 1 131 ? 12.949 -14.620 -12.045 1.00 40.06 131 PHE A N 1
ATOM 1043 C CA . PHE A 1 131 ? 13.606 -14.668 -13.333 1.00 40.06 131 PHE A CA 1
ATOM 1044 C C . PHE A 1 131 ? 15.006 -15.284 -13.225 1.00 40.06 131 PHE A C 1
ATOM 1046 O O . PHE A 1 131 ? 15.826 -14.841 -12.419 1.00 40.06 131 PHE A O 1
ATOM 1053 N N . GLU A 1 132 ? 15.278 -16.273 -14.082 1.00 37.78 132 GLU A N 1
ATOM 1054 C CA . GLU A 1 132 ? 16.622 -16.527 -14.590 1.00 37.78 132 GLU A CA 1
ATOM 1055 C C . GLU A 1 132 ? 17.200 -15.179 -15.034 1.00 37.78 132 GLU A C 1
ATOM 1057 O O . GLU A 1 132 ? 16.891 -14.663 -16.111 1.00 37.78 132 GLU A O 1
ATOM 1062 N N . LEU A 1 133 ? 18.018 -14.566 -14.181 1.00 38.97 133 LEU A N 1
ATOM 1063 C CA . LEU A 1 133 ? 18.953 -13.548 -14.621 1.00 38.97 133 LEU A CA 1
ATOM 1064 C C . LEU A 1 133 ? 19.881 -14.262 -15.598 1.00 38.97 133 LEU A C 1
ATOM 1066 O O . LEU A 1 133 ? 20.717 -15.064 -15.184 1.00 38.97 133 LEU A O 1
ATOM 1070 N N . ARG A 1 134 ? 19.647 -14.024 -16.893 1.00 36.06 134 ARG A N 1
ATOM 1071 C CA . ARG A 1 134 ? 20.472 -14.494 -18.006 1.00 36.06 134 ARG A CA 1
ATOM 1072 C C . ARG A 1 134 ? 21.949 -14.427 -17.626 1.00 36.06 134 ARG A C 1
ATOM 1074 O O . ARG A 1 134 ? 22.545 -13.353 -17.591 1.00 36.06 134 ARG A O 1
ATOM 1081 N N . GLY A 1 135 ? 22.540 -15.593 -17.397 1.00 40.75 135 GLY A N 1
ATOM 1082 C CA . GLY A 1 135 ? 23.966 -15.782 -17.572 1.00 40.75 135 GLY A CA 1
ATOM 1083 C C . GLY A 1 135 ? 24.255 -15.803 -19.066 1.00 40.75 135 GLY A C 1
ATOM 1084 O O . GLY A 1 135 ? 24.279 -16.868 -19.668 1.00 40.75 135 GLY A O 1
ATOM 1085 N N . GLU A 1 136 ? 24.463 -14.636 -19.665 1.00 37.31 136 GLU A N 1
ATOM 1086 C CA . GLU A 1 136 ? 25.221 -14.523 -20.912 1.00 37.31 136 GLU A CA 1
ATOM 1087 C C . GLU A 1 136 ? 26.503 -13.757 -20.584 1.00 37.31 136 GLU A C 1
ATOM 1089 O O . GLU A 1 136 ? 26.612 -12.550 -20.770 1.00 37.31 136 GLU A O 1
ATOM 1094 N N . MET A 1 137 ? 27.470 -14.488 -20.023 1.00 39.28 137 MET A N 1
ATOM 1095 C CA . MET A 1 137 ? 28.877 -14.137 -20.177 1.00 39.28 137 MET A CA 1
ATOM 1096 C C . MET A 1 137 ? 29.255 -14.556 -21.600 1.00 39.28 137 MET A C 1
ATOM 1098 O O . MET A 1 137 ? 29.347 -15.755 -21.874 1.00 39.28 137 MET A O 1
ATOM 1102 N N . ALA A 1 138 ? 29.408 -13.582 -22.493 1.00 36.16 138 ALA A N 1
ATOM 1103 C CA . ALA A 1 138 ? 30.125 -13.747 -23.753 1.00 36.16 138 ALA A CA 1
ATOM 1104 C C . ALA A 1 138 ? 31.516 -13.122 -23.614 1.00 36.16 138 ALA A C 1
ATOM 1106 O O . ALA A 1 138 ? 31.598 -12.020 -23.022 1.00 36.16 138 ALA A O 1
#

Secondary structure (DSSP, 8-state):
-HHHHHHHHHHHHTGGG--HHHHHHHHHHHHSSS-EEEEETTEEEEEEESSEEEEEETTEEEEEEHHHHHHHHHHHHHHSEEE--STTSHHHHHHHHHHHHTSEEEEEEE-TTSS-EEEEEEE---TT-S--------

pLDDT: mean 82.28, std 16.4, range [36.06, 95.81]

Foldseek 3Di:
DVVVVVVLLQCLLQVLPDALVNVVVSLCVCQVPHFDWDAFPQGIKTWHDDCAIWIDDPNDIDGDHSVNSNVLSVVCNVVQKDALPDGPPPSNVVQRVSVVSNQWDKDWDADPVNPDTGIIIGGNRHPPPPDPPDPPPD

Radius of gyration: 16.03 Å; chains: 1; bounding box: 45×36×39 Å